Protein AF-A0A934SY26-F1 (afdb_monomer_lite)

Secondary structure (DSSP, 8-state):
----SS-S--HHHHHHHHHHHH-HHHHHHHHT----HHHHHHHHHHHHH-HHHHHHHHHHHTTTT--HHHHHHHHHHHHHHHHHTT-S--TTTBHHHH-B-HHHHHHHHHSTTHHHHHHHHHHHHHH-S-SHHHHHHHHTT---S--------------

Foldseek 3Di:
DPDDLADPDDPVLLVVLLVCLVPLVVLCVVVVHDADPVLCVLLNVCCVPPVSLLRLLLVLLVQCPDDDDRNLVSLLVNCLSCQLVQHLASACSNPSRSNDHPVSNVSSQPPPCNVVSVQSLLVCCVVDPRCSSVVSCVVVVHDSDDPDPPPPDDPPPDD

Sequence (159 aa):
MRRQTYPPLSKAELEKLRADAGDIPGVAKRRNVTLDAWDLRSESAAAKQHFALGCWLYYYSQRIGLTGPQGLRDRIDCARRIFEAGFANPGYAFFTVFHFGEREFDTLFEMGDGAAVVDALRKLARKSQHQHIKEAFAELGWSLAPVVVQNASQIQLAL

Structure (mmCIF, N/CA/C/O backbone):
data_AF-A0A934SY26-F1
#
_entry.id   AF-A0A934SY26-F1
#
loop_
_atom_site.group_PDB
_atom_site.id
_atom_site.type_symbol
_atom_site.label_atom_id
_atom_site.label_alt_id
_atom_site.label_comp_id
_atom_site.label_asym_id
_atom_site.label_entity_id
_atom_site.label_seq_id
_atom_site.pdbx_PDB_ins_code
_atom_site.Cartn_x
_atom_site.Cartn_y
_atom_site.Cartn_z
_atom_site.occupancy
_atom_site.B_iso_or_equiv
_atom_site.auth_seq_id
_atom_site.auth_comp_id
_atom_site.auth_asym_id
_atom_site.auth_atom_id
_atom_site.pdbx_PDB_model_num
ATOM 1 N N . MET A 1 1 ? -17.523 10.728 0.705 1.00 45.88 1 MET A N 1
ATOM 2 C CA . MET A 1 1 ? -16.482 10.973 -0.319 1.00 45.88 1 MET A CA 1
ATOM 3 C C . MET A 1 1 ? -16.785 10.096 -1.520 1.00 45.88 1 MET A C 1
ATOM 5 O O . MET A 1 1 ? -16.987 8.904 -1.326 1.00 45.88 1 MET A O 1
ATOM 9 N N . ARG A 1 2 ? -16.880 10.656 -2.733 1.00 50.78 2 ARG A N 1
ATOM 10 C CA . ARG A 1 2 ? -16.969 9.836 -3.954 1.00 50.78 2 ARG A CA 1
ATOM 11 C C . ARG A 1 2 ? -15.684 9.006 -4.055 1.00 50.78 2 ARG A C 1
ATOM 13 O O . ARG A 1 2 ? -14.603 9.582 -3.973 1.00 50.78 2 ARG A O 1
ATOM 20 N N . ARG A 1 3 ? -15.792 7.679 -4.190 1.00 69.00 3 ARG A N 1
ATOM 21 C CA . ARG A 1 3 ? -14.630 6.811 -4.438 1.00 69.00 3 ARG A CA 1
ATOM 22 C C . ARG A 1 3 ? -14.108 7.122 -5.842 1.00 69.00 3 ARG A C 1
ATOM 24 O O . ARG A 1 3 ? -14.729 6.738 -6.825 1.00 69.00 3 ARG A O 1
ATOM 31 N N . GLN A 1 4 ? -13.007 7.863 -5.927 1.00 85.69 4 GLN A N 1
ATOM 32 C CA . GLN A 1 4 ? -12.266 8.014 -7.176 1.00 85.69 4 GLN A CA 1
ATOM 33 C C . GLN A 1 4 ? -11.487 6.725 -7.447 1.00 85.69 4 GLN A C 1
ATOM 35 O O . GLN A 1 4 ? -10.821 6.201 -6.547 1.00 85.69 4 GLN A O 1
ATOM 40 N N . THR A 1 5 ? -11.580 6.223 -8.679 1.00 90.88 5 THR A N 1
ATOM 41 C CA . THR A 1 5 ? -10.878 5.007 -9.114 1.00 90.88 5 THR A CA 1
ATOM 42 C C . THR A 1 5 ? -9.366 5.182 -9.029 1.00 90.88 5 THR A C 1
ATOM 44 O O . THR A 1 5 ? -8.688 4.319 -8.484 1.00 90.88 5 THR A O 1
ATOM 47 N N . TYR A 1 6 ? -8.849 6.327 -9.479 1.00 95.69 6 TYR A N 1
ATOM 48 C CA . TYR A 1 6 ? -7.421 6.645 -9.485 1.00 95.69 6 TYR A CA 1
ATOM 49 C C . TYR A 1 6 ? -7.096 7.817 -8.547 1.00 95.69 6 TYR A C 1
ATOM 51 O O . TYR A 1 6 ? -7.977 8.651 -8.311 1.00 95.69 6 TYR A O 1
ATOM 59 N N . PRO A 1 7 ? -5.864 7.876 -8.010 1.00 95.88 7 PRO A N 1
ATOM 60 C CA . PRO A 1 7 ? -5.356 9.031 -7.265 1.00 95.88 7 PRO A CA 1
ATOM 61 C C . PRO A 1 7 ? -5.264 10.287 -8.142 1.00 95.88 7 PRO A C 1
ATOM 63 O O . PRO A 1 7 ? -5.330 10.177 -9.370 1.00 95.88 7 PRO A O 1
ATOM 66 N N . PRO A 1 8 ? -5.059 11.475 -7.540 1.00 95.50 8 PRO A N 1
ATOM 67 C CA . PRO A 1 8 ? -4.827 12.723 -8.267 1.00 95.50 8 PRO A CA 1
ATOM 68 C C . PRO A 1 8 ? -3.417 12.766 -8.893 1.00 95.50 8 PRO A C 1
ATOM 70 O O . PRO A 1 8 ? -2.620 13.649 -8.595 1.00 95.50 8 PRO A O 1
ATOM 73 N N . LEU A 1 9 ? -3.112 11.790 -9.749 1.00 95.75 9 LEU A N 1
ATOM 74 C CA . LEU A 1 9 ? -1.923 11.737 -10.596 1.00 95.75 9 LEU A CA 1
ATOM 75 C C . LEU A 1 9 ? -2.243 12.330 -11.971 1.00 95.75 9 LEU A C 1
ATOM 77 O O . LEU A 1 9 ? -3.379 12.260 -12.453 1.00 95.75 9 LEU A O 1
ATOM 81 N N . SER A 1 10 ? -1.235 12.893 -12.627 1.00 97.00 10 SER A N 1
ATOM 82 C CA . SER A 1 10 ? -1.355 13.356 -14.006 1.00 97.00 10 SER A CA 1
ATOM 83 C C . SER A 1 10 ? -1.569 12.190 -14.978 1.00 97.00 10 SER A C 1
ATOM 85 O O . SER A 1 10 ? -1.236 11.033 -14.706 1.00 97.00 10 SER A O 1
ATOM 87 N N . LYS A 1 11 ? -2.092 12.500 -16.171 1.00 96.75 11 LYS A N 1
ATOM 88 C CA . LYS A 1 11 ? -2.255 11.506 -17.242 1.00 96.75 11 LYS A CA 1
ATOM 89 C C . LYS A 1 11 ? -0.918 10.849 -17.613 1.00 96.75 11 LYS A C 1
ATOM 91 O O . LYS A 1 11 ? -0.869 9.634 -17.763 1.00 96.75 11 LYS A O 1
ATOM 96 N N . ALA A 1 12 ? 0.152 11.643 -17.692 1.00 97.75 12 ALA A N 1
ATOM 97 C CA . ALA A 1 12 ? 1.493 11.161 -18.012 1.00 97.75 12 ALA A CA 1
ATOM 98 C C . ALA A 1 12 ? 2.031 10.189 -16.947 1.00 97.75 12 ALA A C 1
ATOM 100 O O . ALA A 1 12 ? 2.624 9.169 -17.288 1.00 97.75 12 ALA A O 1
ATOM 101 N N . GLU A 1 13 ? 1.785 10.457 -15.660 1.00 97.75 13 GLU A N 1
ATOM 102 C CA . GLU A 1 13 ? 2.168 9.538 -14.579 1.00 97.75 13 GLU A CA 1
ATOM 103 C C . GLU A 1 13 ? 1.396 8.220 -14.649 1.00 97.75 13 GLU A C 1
ATOM 105 O O . GLU A 1 13 ? 1.992 7.155 -14.510 1.00 97.75 13 GLU A O 1
ATOM 110 N N . LEU A 1 14 ? 0.087 8.265 -14.913 1.00 97.88 14 LEU A N 1
ATOM 111 C CA . LEU A 1 14 ? -0.724 7.052 -15.056 1.00 97.88 14 LEU A CA 1
ATOM 112 C C . LEU A 1 14 ? -0.303 6.210 -16.268 1.00 97.88 14 LEU A C 1
ATOM 114 O O . LEU A 1 14 ? -0.263 4.982 -16.176 1.00 97.88 14 LEU A O 1
ATOM 118 N N . GLU A 1 15 ? 0.010 6.850 -17.398 1.00 98.00 15 GLU A N 1
ATOM 119 C CA . GLU A 1 15 ? 0.527 6.177 -18.596 1.00 98.00 15 GLU A CA 1
ATOM 120 C C . GLU A 1 15 ? 1.893 5.544 -18.330 1.00 98.00 15 GLU A C 1
ATOM 122 O O . GLU A 1 15 ? 2.103 4.381 -18.679 1.00 98.00 15 GLU A O 1
ATOM 127 N N . LYS A 1 16 ? 2.785 6.259 -17.635 1.00 98.06 16 LYS A N 1
ATOM 128 C CA . LYS A 1 16 ? 4.082 5.725 -17.220 1.00 98.06 16 LYS A CA 1
ATOM 129 C C . LYS A 1 16 ? 3.929 4.510 -16.309 1.00 98.06 16 LYS A C 1
ATOM 131 O O . LYS A 1 16 ? 4.492 3.468 -16.618 1.00 98.06 16 LYS A O 1
ATOM 136 N N . LEU A 1 17 ? 3.128 4.605 -15.245 1.00 98.19 17 LEU A N 1
ATOM 137 C CA . LEU A 1 17 ? 2.885 3.482 -14.331 1.00 98.19 17 LEU A CA 1
ATOM 138 C C . LEU A 1 17 ? 2.291 2.273 -15.059 1.00 98.19 17 LEU A C 1
ATOM 140 O O . LEU A 1 17 ? 2.593 1.136 -14.717 1.00 98.19 17 LEU A O 1
ATOM 144 N N . ARG A 1 18 ? 1.457 2.504 -16.077 1.00 98.38 18 ARG A N 1
ATOM 145 C CA . ARG A 1 18 ? 0.887 1.433 -16.901 1.00 98.38 18 ARG A CA 1
ATOM 146 C C . ARG A 1 18 ? 1.937 0.763 -17.783 1.00 98.38 18 ARG A C 1
ATOM 148 O O . ARG A 1 18 ? 1.913 -0.458 -17.902 1.00 98.38 18 ARG A O 1
ATOM 155 N N . ALA A 1 19 ? 2.833 1.540 -18.386 1.00 98.12 19 ALA A N 1
ATOM 156 C CA . ALA A 1 19 ? 3.951 1.005 -19.155 1.00 98.12 19 ALA A CA 1
ATOM 157 C C . ALA A 1 19 ? 4.923 0.228 -18.250 1.00 98.12 19 ALA A C 1
ATOM 159 O O . ALA A 1 19 ? 5.273 -0.905 -18.566 1.00 98.12 19 ALA A O 1
ATOM 160 N N . ASP A 1 20 ? 5.274 0.793 -17.093 1.00 98.38 20 ASP A N 1
ATOM 161 C CA . ASP A 1 20 ? 6.141 0.172 -16.089 1.00 98.38 20 ASP A CA 1
ATOM 162 C C . ASP A 1 20 ? 5.525 -1.133 -15.537 1.00 98.38 20 ASP A C 1
ATOM 164 O O . ASP A 1 20 ? 6.216 -2.141 -15.421 1.00 98.38 20 ASP A O 1
ATOM 168 N N . ALA A 1 21 ? 4.208 -1.173 -15.300 1.00 97.94 21 ALA A N 1
ATOM 169 C CA . ALA A 1 21 ? 3.475 -2.390 -14.928 1.00 97.94 21 ALA A CA 1
ATOM 170 C C . ALA A 1 21 ? 3.487 -3.481 -16.017 1.00 97.94 21 ALA A C 1
ATOM 172 O O . ALA A 1 21 ? 3.301 -4.656 -15.706 1.00 97.94 21 ALA A O 1
ATOM 173 N N . GLY A 1 22 ? 3.694 -3.105 -17.283 1.00 97.56 22 GLY A N 1
ATOM 174 C CA . GLY A 1 22 ? 3.871 -4.037 -18.397 1.00 97.56 22 GLY A CA 1
ATOM 175 C C . GLY A 1 22 ? 5.295 -4.590 -18.533 1.00 97.56 22 GLY A C 1
ATOM 176 O O . GLY A 1 22 ? 5.483 -5.574 -19.242 1.00 97.56 22 GLY A O 1
ATOM 177 N N . ASP A 1 23 ? 6.279 -3.986 -17.858 1.00 97.81 23 ASP A N 1
ATOM 178 C CA . ASP A 1 23 ? 7.707 -4.329 -17.926 1.00 97.81 23 ASP A CA 1
ATOM 179 C C . ASP A 1 23 ? 8.366 -4.258 -16.533 1.00 97.81 23 ASP A C 1
ATOM 181 O O . ASP A 1 23 ? 9.329 -3.523 -16.293 1.00 97.81 23 ASP A O 1
ATOM 185 N N . ILE A 1 24 ? 7.839 -5.037 -15.583 1.00 98.06 24 ILE A N 1
ATOM 186 C CA . ILE A 1 24 ? 8.363 -5.093 -14.207 1.00 98.06 24 ILE A CA 1
ATOM 187 C C . ILE A 1 24 ? 9.864 -5.457 -14.173 1.00 98.06 24 ILE A C 1
ATOM 189 O O . ILE A 1 24 ? 10.610 -4.770 -13.471 1.00 98.06 24 ILE A O 1
ATOM 193 N N . PRO A 1 25 ? 10.374 -6.443 -14.947 1.00 97.81 25 PRO A N 1
ATOM 194 C CA . PRO A 1 25 ? 11.810 -6.735 -14.978 1.00 97.81 25 PRO A CA 1
ATOM 195 C C . PRO A 1 25 ? 12.661 -5.554 -15.460 1.00 97.81 25 PRO A C 1
ATOM 197 O O . PRO A 1 25 ? 13.733 -5.287 -14.908 1.00 97.81 25 PRO A O 1
ATOM 200 N N . GLY A 1 26 ? 12.199 -4.811 -16.471 1.00 97.69 26 GLY A N 1
ATOM 201 C CA . GLY A 1 26 ? 12.897 -3.619 -16.935 1.00 97.69 26 GLY A CA 1
ATOM 202 C C . GLY A 1 26 ? 12.898 -2.503 -15.893 1.00 97.69 26 GLY A C 1
ATOM 203 O O . GLY A 1 26 ? 13.921 -1.833 -15.728 1.00 97.69 26 GLY A O 1
ATOM 204 N N . VAL A 1 27 ? 11.805 -2.326 -15.143 1.00 97.94 27 VAL A N 1
ATOM 205 C CA . VAL A 1 27 ? 11.758 -1.399 -13.999 1.00 97.94 27 VAL A CA 1
ATOM 206 C C . VAL A 1 27 ? 12.737 -1.832 -12.912 1.00 97.94 27 VAL A C 1
ATOM 208 O O . VAL A 1 27 ? 13.512 -0.997 -12.443 1.00 97.94 27 VAL A O 1
ATOM 211 N N . ALA A 1 28 ? 12.768 -3.121 -12.563 1.00 97.31 28 ALA A N 1
ATOM 212 C CA . ALA A 1 28 ? 13.685 -3.660 -11.563 1.00 97.31 28 ALA A CA 1
ATOM 213 C C . ALA A 1 28 ? 15.147 -3.349 -11.916 1.00 97.31 28 ALA A C 1
ATOM 215 O O . ALA A 1 28 ? 15.893 -2.807 -11.098 1.00 97.31 28 ALA A O 1
ATOM 216 N N . LYS A 1 29 ? 15.522 -3.567 -13.186 1.00 97.44 29 LYS A N 1
ATOM 217 C CA . LYS A 1 29 ? 16.844 -3.211 -13.718 1.00 97.44 29 LYS A CA 1
ATOM 218 C C . LYS A 1 29 ? 17.125 -1.707 -13.635 1.00 97.44 29 LYS A C 1
ATOM 220 O O . LYS A 1 29 ? 18.211 -1.323 -13.214 1.00 97.44 29 LYS A O 1
ATOM 225 N N . ARG A 1 30 ? 16.167 -0.847 -14.012 1.00 96.75 30 ARG A N 1
ATOM 226 C CA . ARG A 1 30 ? 16.312 0.624 -13.924 1.00 96.75 30 ARG A CA 1
ATOM 227 C C . ARG A 1 30 ? 16.463 1.112 -12.481 1.00 96.75 30 ARG A C 1
ATOM 229 O O . ARG A 1 30 ? 17.151 2.101 -12.250 1.00 96.75 30 ARG A O 1
ATOM 236 N N . ARG A 1 31 ? 15.816 0.437 -11.528 1.00 94.62 31 ARG A N 1
ATOM 237 C CA . ARG A 1 31 ? 15.822 0.781 -10.098 1.00 94.62 31 ARG A CA 1
ATOM 238 C C . ARG A 1 31 ? 16.926 0.089 -9.296 1.00 94.62 31 ARG A C 1
ATOM 240 O O . ARG A 1 31 ? 17.065 0.389 -8.116 1.00 94.62 31 ARG A O 1
ATOM 247 N N . ASN A 1 32 ? 17.700 -0.801 -9.919 1.00 94.94 32 ASN A N 1
ATOM 248 C CA . ASN A 1 32 ? 18.705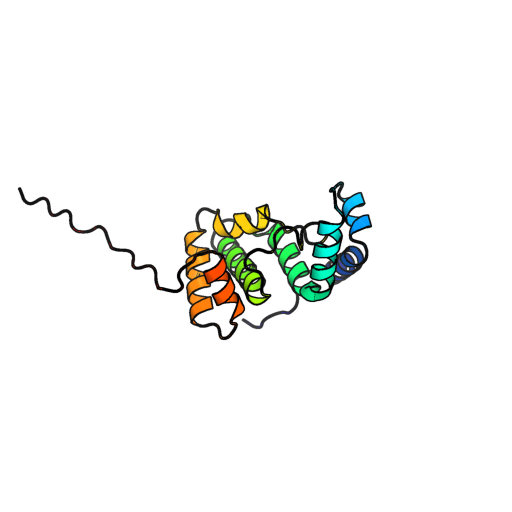 -1.629 -9.256 1.00 94.94 32 ASN A CA 1
ATOM 249 C C . ASN A 1 32 ? 18.137 -2.415 -8.056 1.00 94.94 32 ASN A C 1
ATOM 251 O O . ASN A 1 32 ? 18.748 -2.469 -6.990 1.00 94.94 32 ASN A O 1
ATOM 255 N N . VAL A 1 33 ? 16.946 -2.997 -8.228 1.00 93.50 33 VAL A N 1
ATOM 256 C CA . VAL A 1 33 ? 16.323 -3.882 -7.233 1.00 93.50 33 VAL A CA 1
ATOM 257 C C . VAL A 1 33 ? 16.403 -5.329 -7.705 1.00 93.50 33 VAL A C 1
ATOM 259 O O . VAL A 1 33 ? 16.296 -5.613 -8.900 1.00 93.50 33 VAL A O 1
ATOM 262 N N . THR A 1 34 ? 16.620 -6.244 -6.762 1.00 91.50 34 THR A N 1
ATOM 263 C CA . THR A 1 34 ? 16.578 -7.681 -7.051 1.00 91.50 34 THR A CA 1
ATOM 264 C C . THR A 1 34 ? 15.122 -8.110 -7.095 1.00 91.50 34 THR A C 1
ATOM 266 O O . THR A 1 34 ? 14.361 -7.765 -6.199 1.00 91.50 34 THR A O 1
ATOM 269 N N . LEU A 1 35 ? 14.755 -8.837 -8.144 1.00 92.44 35 LEU A N 1
ATOM 270 C CA . LEU A 1 35 ? 13.420 -9.381 -8.325 1.00 92.44 35 LEU A CA 1
ATOM 271 C C . LEU A 1 35 ? 13.567 -10.868 -8.611 1.00 92.44 35 LEU A C 1
ATOM 273 O O . LEU A 1 35 ? 14.086 -11.242 -9.669 1.00 92.44 35 LEU A O 1
ATOM 277 N N . ASP A 1 36 ? 13.162 -11.706 -7.663 1.00 94.25 36 ASP A N 1
ATOM 278 C CA . ASP A 1 36 ? 13.183 -13.143 -7.885 1.00 94.25 36 ASP A CA 1
ATOM 279 C C . ASP A 1 36 ? 11.948 -13.608 -8.685 1.00 94.25 36 ASP A C 1
ATOM 281 O O . ASP A 1 36 ? 11.063 -12.834 -9.068 1.00 94.25 36 ASP A O 1
ATOM 285 N N . ALA A 1 37 ? 11.899 -14.901 -9.009 1.00 95.12 37 ALA A N 1
ATOM 286 C CA . ALA A 1 37 ? 10.806 -15.448 -9.805 1.00 95.12 37 ALA A CA 1
ATOM 287 C C . ALA A 1 37 ? 9.456 -15.445 -9.063 1.00 95.12 37 ALA A C 1
ATOM 289 O O . ALA A 1 37 ? 8.410 -15.428 -9.716 1.00 95.12 37 ALA A O 1
ATOM 290 N N . TRP A 1 38 ? 9.456 -15.538 -7.733 1.00 95.00 38 TRP A N 1
ATOM 291 C CA . TRP A 1 38 ? 8.247 -15.470 -6.920 1.00 95.00 38 TRP A CA 1
ATOM 292 C C . TRP A 1 38 ? 7.737 -14.031 -6.834 1.00 95.00 38 TRP A C 1
ATOM 294 O O . TRP A 1 38 ? 6.560 -13.811 -7.130 1.00 95.00 38 TRP A O 1
ATOM 304 N N . ASP A 1 39 ? 8.625 -13.071 -6.574 1.00 94.56 39 ASP A N 1
ATOM 305 C CA . ASP A 1 39 ? 8.310 -11.643 -6.554 1.00 94.56 39 ASP A CA 1
ATOM 306 C C . ASP A 1 39 ? 7.728 -11.204 -7.895 1.00 94.56 39 ASP A C 1
ATOM 308 O O . ASP A 1 39 ? 6.640 -10.636 -7.947 1.00 94.56 39 ASP A O 1
ATOM 312 N N . LEU A 1 40 ? 8.376 -11.562 -9.010 1.00 96.75 40 LEU A N 1
ATOM 313 C CA . LEU A 1 40 ? 7.886 -11.214 -10.342 1.00 96.75 40 LEU A CA 1
ATOM 314 C C . LEU A 1 40 ? 6.472 -11.752 -10.599 1.00 96.75 40 LEU A C 1
ATOM 316 O O . LEU A 1 40 ? 5.637 -11.043 -11.167 1.00 96.75 40 LEU A O 1
ATOM 320 N N . ARG A 1 41 ? 6.181 -13.001 -10.207 1.00 97.00 41 ARG A N 1
ATOM 321 C CA . ARG A 1 41 ? 4.833 -13.577 -10.359 1.00 97.00 41 ARG A CA 1
ATOM 322 C C . ARG A 1 41 ? 3.814 -12.852 -9.485 1.00 97.00 41 ARG A C 1
ATOM 324 O O . ARG A 1 41 ? 2.721 -12.558 -9.972 1.00 97.00 41 ARG A O 1
ATOM 331 N N . SER A 1 42 ? 4.171 -12.577 -8.233 1.00 96.56 42 SER A N 1
ATOM 332 C CA . SER A 1 42 ? 3.320 -11.878 -7.270 1.00 96.56 42 SER A CA 1
ATOM 333 C C . SER A 1 42 ? 3.001 -10.459 -7.752 1.00 96.56 42 SER A C 1
ATOM 335 O O . SER A 1 42 ? 1.833 -10.114 -7.948 1.00 96.56 42 SER A O 1
ATOM 337 N N . GLU A 1 43 ? 4.031 -9.677 -8.085 1.00 98.19 43 GLU A N 1
ATOM 338 C CA . GLU A 1 43 ? 3.888 -8.302 -8.564 1.00 98.19 43 GLU A CA 1
ATOM 339 C C . GLU A 1 43 ? 3.157 -8.227 -9.910 1.00 98.19 43 GLU A C 1
ATOM 341 O O . GLU A 1 43 ? 2.305 -7.360 -10.101 1.00 98.19 43 GLU A O 1
ATOM 346 N N . SER A 1 44 ? 3.401 -9.162 -10.836 1.00 97.94 44 SER A N 1
ATOM 347 C CA . SER A 1 44 ? 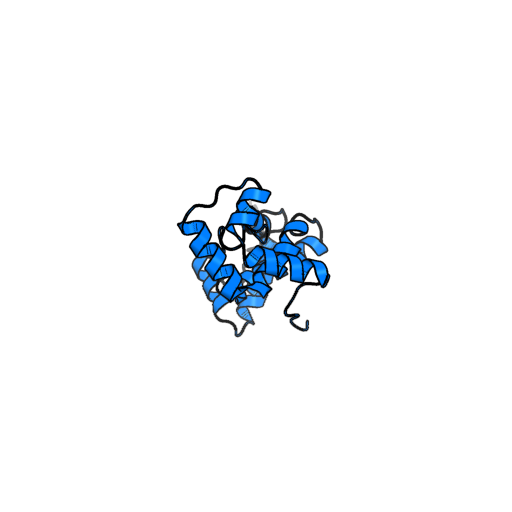2.675 -9.195 -12.118 1.00 97.94 44 SER A CA 1
ATOM 348 C C . SER A 1 44 ? 1.182 -9.464 -11.921 1.00 97.94 44 SER A C 1
ATOM 350 O O . SER A 1 44 ? 0.337 -8.850 -12.583 1.00 97.94 44 SER A O 1
ATOM 352 N N . ALA A 1 45 ? 0.831 -10.380 -11.012 1.00 97.75 45 ALA A N 1
ATOM 353 C CA . ALA A 1 45 ? -0.559 -10.675 -10.688 1.00 97.75 45 ALA A CA 1
ATOM 354 C C . ALA A 1 45 ? -1.246 -9.459 -10.049 1.00 97.75 45 ALA A C 1
ATOM 356 O O . ALA A 1 45 ? -2.336 -9.077 -10.487 1.00 97.75 45 ALA A O 1
ATOM 357 N N . ALA A 1 46 ? -0.586 -8.810 -9.088 1.00 97.50 46 ALA A N 1
ATOM 358 C CA . ALA A 1 46 ? -1.086 -7.613 -8.424 1.00 97.50 46 ALA A CA 1
ATOM 359 C C . ALA A 1 46 ? -1.233 -6.427 -9.391 1.00 97.50 46 ALA A C 1
ATOM 361 O O . ALA A 1 46 ? -2.286 -5.791 -9.428 1.00 97.50 46 ALA A O 1
ATOM 362 N N . ALA A 1 47 ? -0.242 -6.171 -10.247 1.00 97.31 47 ALA A N 1
ATOM 363 C CA . ALA A 1 47 ? -0.301 -5.110 -11.248 1.00 97.31 47 ALA A CA 1
ATOM 364 C C . ALA A 1 47 ? -1.448 -5.320 -12.250 1.00 97.31 47 ALA A C 1
ATOM 366 O O . ALA A 1 47 ? -2.119 -4.361 -12.631 1.00 97.31 47 ALA A O 1
ATOM 367 N N . LYS A 1 48 ? -1.728 -6.572 -12.638 1.00 97.38 48 LYS A N 1
ATOM 368 C CA . LYS A 1 48 ? -2.829 -6.913 -13.550 1.00 97.38 48 LYS A CA 1
ATOM 369 C C . LYS A 1 48 ? -4.205 -6.799 -12.892 1.00 97.38 48 LYS A C 1
ATOM 371 O O . LYS A 1 48 ? -5.130 -6.271 -13.506 1.00 97.38 48 LYS A O 1
ATOM 376 N N . GLN A 1 49 ? -4.359 -7.323 -11.677 1.00 97.56 49 GLN A N 1
ATOM 377 C CA . GLN A 1 49 ? -5.659 -7.425 -11.001 1.00 97.56 49 GLN A CA 1
ATOM 378 C C . GLN A 1 49 ? -6.026 -6.149 -10.233 1.00 97.56 49 GLN A C 1
ATOM 380 O O . GLN A 1 49 ? -7.198 -5.790 -10.136 1.00 97.56 49 GLN A O 1
ATOM 385 N N . HIS A 1 50 ? -5.022 -5.431 -9.732 1.00 97.75 50 HIS A N 1
ATOM 386 C CA . HIS A 1 50 ? -5.173 -4.319 -8.798 1.00 97.75 50 HIS A CA 1
ATOM 387 C C . HIS A 1 50 ? -4.417 -3.061 -9.248 1.00 97.75 50 HIS A C 1
ATOM 389 O O . HIS A 1 50 ? -3.983 -2.271 -8.413 1.00 97.75 50 HIS A O 1
ATOM 395 N N . PHE A 1 51 ? -4.305 -2.811 -10.559 1.00 98.19 51 PHE A N 1
ATOM 396 C CA . PHE A 1 51 ? -3.596 -1.640 -11.099 1.00 98.19 51 PHE A CA 1
ATOM 397 C C . PHE A 1 51 ? -4.013 -0.313 -10.439 1.00 98.19 51 PHE A C 1
ATOM 399 O O . PHE A 1 51 ? -3.173 0.493 -10.050 1.00 98.19 51 PHE A O 1
ATOM 406 N N . ALA A 1 52 ? -5.322 -0.095 -10.269 1.00 97.94 52 ALA A N 1
ATOM 407 C CA . ALA A 1 52 ? -5.840 1.122 -9.648 1.00 97.94 52 ALA A CA 1
ATOM 408 C C . ALA A 1 52 ? -5.395 1.272 -8.184 1.00 97.94 52 ALA A C 1
ATOM 410 O O . ALA A 1 52 ? -5.049 2.378 -7.768 1.00 97.94 52 ALA A O 1
ATOM 411 N N . LEU A 1 53 ? -5.364 0.173 -7.418 1.00 98.38 53 LEU A N 1
ATOM 412 C CA . LEU A 1 53 ? -4.796 0.173 -6.069 1.00 98.38 53 LEU A CA 1
ATOM 413 C C . LEU A 1 53 ? -3.301 0.490 -6.129 1.00 98.38 53 LEU A C 1
ATOM 415 O O . LEU A 1 53 ? -2.871 1.380 -5.408 1.00 98.38 53 LEU A O 1
ATOM 419 N N . GLY A 1 54 ? -2.548 -0.149 -7.028 1.00 98.56 54 GLY A N 1
ATOM 420 C CA . GLY A 1 54 ? -1.131 0.145 -7.246 1.00 98.56 54 GLY A CA 1
ATOM 421 C C . GLY A 1 54 ? -0.870 1.639 -7.464 1.00 98.56 54 GLY A C 1
ATOM 422 O O . GLY A 1 54 ? -0.026 2.221 -6.790 1.00 98.56 54 GLY A O 1
ATOM 423 N N . CYS A 1 55 ? -1.660 2.316 -8.305 1.00 98.69 55 CYS A N 1
ATOM 424 C CA . CYS A 1 55 ? -1.546 3.768 -8.472 1.00 98.69 55 CYS A CA 1
ATOM 425 C C . CYS A 1 55 ? -1.767 4.535 -7.157 1.00 98.69 55 CYS A C 1
ATOM 427 O O . CYS A 1 55 ? -1.018 5.465 -6.861 1.00 98.69 55 CYS A O 1
ATOM 429 N N . TRP A 1 56 ? -2.782 4.168 -6.366 1.00 98.50 56 TRP A N 1
ATOM 430 C CA . TRP A 1 56 ? -3.000 4.777 -5.048 1.00 98.50 56 TRP A CA 1
ATOM 431 C C . TRP A 1 56 ? -1.823 4.534 -4.102 1.00 98.50 56 TRP A C 1
ATOM 433 O O . TRP A 1 56 ? -1.426 5.461 -3.404 1.00 98.50 56 TRP A O 1
ATOM 443 N N . LEU A 1 57 ? -1.243 3.334 -4.099 1.00 98.56 57 LEU A N 1
ATOM 444 C CA . LEU A 1 57 ? -0.084 3.006 -3.270 1.00 98.56 57 LEU A CA 1
ATOM 445 C C . LEU A 1 57 ? 1.157 3.805 -3.678 1.00 98.56 57 LEU A C 1
ATOM 447 O O . LEU A 1 57 ? 1.829 4.350 -2.808 1.00 98.56 57 LEU A O 1
ATOM 451 N N . TYR A 1 58 ? 1.386 3.994 -4.980 1.00 98.50 58 TYR A N 1
ATOM 452 C CA . TYR A 1 58 ? 2.423 4.899 -5.485 1.00 98.50 58 TYR A CA 1
ATOM 453 C C . TYR A 1 58 ? 2.212 6.346 -5.034 1.00 98.50 58 TYR A C 1
ATOM 455 O O . TYR A 1 58 ? 3.149 7.023 -4.622 1.00 98.50 58 TYR A O 1
ATOM 463 N N . TYR A 1 59 ? 0.969 6.827 -5.071 1.00 98.25 59 TYR A N 1
ATOM 464 C CA . TYR A 1 59 ? 0.646 8.157 -4.560 1.00 98.25 59 TYR A CA 1
ATOM 465 C C . TYR A 1 59 ? 0.903 8.266 -3.047 1.00 98.25 59 TYR A C 1
ATOM 467 O O . TYR A 1 59 ? 1.392 9.291 -2.572 1.00 98.25 59 TYR A O 1
ATOM 475 N N . TYR A 1 60 ? 0.589 7.220 -2.279 1.00 98.12 60 TYR A N 1
ATOM 476 C CA . TYR A 1 60 ? 0.755 7.225 -0.828 1.00 98.12 60 TYR A CA 1
ATOM 477 C C . TYR A 1 60 ? 2.185 6.995 -0.358 1.00 98.12 60 TYR A C 1
ATOM 479 O O . TYR A 1 60 ? 2.546 7.577 0.662 1.00 98.12 60 TYR A O 1
ATOM 487 N N . SER A 1 61 ? 3.020 6.242 -1.074 1.00 97.31 61 SER A N 1
ATOM 488 C CA . SER A 1 61 ? 4.419 6.010 -0.677 1.00 97.31 61 SER A CA 1
ATOM 489 C C . SER A 1 61 ? 5.203 7.318 -0.501 1.00 97.31 61 SER A C 1
ATOM 491 O O . SER A 1 61 ? 6.073 7.423 0.355 1.00 97.31 61 SER A O 1
ATOM 493 N N . GLN A 1 62 ? 4.811 8.373 -1.217 1.00 95.50 62 GLN A N 1
ATOM 494 C CA . GLN A 1 62 ? 5.390 9.717 -1.113 1.00 95.50 62 GLN A CA 1
ATOM 495 C C . GLN A 1 62 ? 4.812 10.570 0.034 1.00 95.50 62 GLN A C 1
ATOM 497 O O . GLN A 1 62 ? 5.244 11.701 0.251 1.00 95.50 62 GLN A O 1
ATOM 502 N N . ARG A 1 63 ? 3.785 10.079 0.738 1.00 96.44 63 ARG A N 1
ATOM 503 C CA . ARG A 1 63 ? 2.923 10.882 1.627 1.00 96.44 63 ARG A CA 1
ATOM 504 C C . ARG A 1 63 ? 2.714 10.288 3.011 1.00 96.44 63 ARG A C 1
ATOM 506 O O . ARG A 1 63 ? 2.430 11.027 3.947 1.00 96.44 63 ARG A O 1
ATOM 513 N N . ILE A 1 64 ? 2.847 8.976 3.166 1.00 94.00 64 ILE A N 1
ATOM 514 C CA . ILE A 1 64 ? 2.595 8.279 4.437 1.00 94.00 64 ILE A CA 1
ATOM 515 C C . ILE A 1 64 ? 3.520 8.731 5.576 1.00 94.00 64 ILE A C 1
ATOM 517 O O . ILE A 1 64 ? 3.125 8.639 6.736 1.00 94.00 64 ILE A O 1
ATOM 521 N N . GLY A 1 65 ? 4.691 9.293 5.257 1.00 94.19 65 GLY A N 1
ATOM 522 C CA . GLY A 1 65 ? 5.608 9.899 6.228 1.00 94.19 65 GLY A CA 1
ATOM 523 C C . GLY A 1 65 ? 5.232 11.319 6.675 1.00 94.19 65 GLY A C 1
ATOM 524 O O . GLY A 1 65 ? 5.878 11.864 7.567 1.00 94.19 65 GLY A O 1
ATOM 525 N N . LEU A 1 66 ? 4.203 11.945 6.088 1.00 95.56 66 LEU A N 1
ATOM 526 C CA . LEU A 1 66 ? 3.757 13.273 6.511 1.00 95.56 66 LEU A CA 1
ATOM 527 C C . LEU A 1 66 ? 3.252 13.233 7.961 1.00 95.56 66 LEU A C 1
ATOM 529 O O . LEU A 1 66 ? 2.563 12.301 8.386 1.00 95.56 66 LEU A O 1
ATOM 533 N N . THR A 1 67 ? 3.567 14.272 8.728 1.00 93.75 67 THR A N 1
ATOM 534 C CA . THR A 1 67 ? 3.083 14.435 10.102 1.00 93.75 67 THR A CA 1
ATOM 535 C C . THR A 1 67 ? 1.791 15.255 10.140 1.00 93.75 67 THR A C 1
ATOM 537 O O . THR A 1 67 ? 1.377 15.881 9.159 1.00 93.75 67 THR A O 1
ATOM 540 N N . GLY A 1 68 ? 1.113 15.233 11.288 1.00 94.56 68 GLY A N 1
ATOM 541 C CA . GLY A 1 68 ? -0.098 16.016 11.512 1.00 94.56 68 GLY A CA 1
ATOM 542 C C . GLY A 1 68 ? -1.351 15.476 10.804 1.00 94.56 68 GLY A C 1
ATOM 543 O O . GLY A 1 68 ? -1.367 14.350 10.297 1.00 94.56 68 GLY A O 1
ATOM 544 N N . PRO A 1 69 ? -2.436 16.275 10.762 1.00 95.94 69 PRO A N 1
ATOM 545 C CA . PRO A 1 69 ? -3.759 15.792 10.361 1.00 95.94 69 PRO A CA 1
ATOM 546 C C . PRO A 1 69 ? -3.841 15.251 8.933 1.00 95.94 69 PRO A C 1
ATOM 548 O O . PRO A 1 69 ? -4.641 14.355 8.668 1.00 95.94 69 PRO A O 1
ATOM 551 N N . GLN A 1 70 ? -3.045 15.790 8.005 1.00 95.69 70 GLN A N 1
ATOM 552 C CA . GLN A 1 70 ? -3.035 15.313 6.623 1.00 95.69 70 GLN A CA 1
ATOM 553 C C . GLN A 1 70 ? -2.376 13.936 6.515 1.00 95.69 70 GLN A C 1
ATOM 555 O O . GLN A 1 70 ? -2.946 13.050 5.888 1.00 95.69 70 GLN A O 1
ATOM 560 N N . GLY A 1 71 ? -1.226 13.742 7.166 1.00 95.94 71 GLY A N 1
ATOM 561 C CA . GLY A 1 71 ? -0.539 12.453 7.182 1.00 95.94 71 GLY A CA 1
ATOM 562 C C . GLY A 1 71 ? -1.383 11.351 7.813 1.00 95.94 71 GLY A C 1
ATOM 563 O O . GLY A 1 71 ? -1.518 10.275 7.236 1.00 95.94 71 GLY A O 1
ATOM 564 N N . LEU A 1 72 ? -2.051 11.653 8.932 1.00 97.38 72 LEU A N 1
ATOM 565 C CA . LEU A 1 72 ? -2.992 10.728 9.567 1.00 97.38 72 LEU A CA 1
ATOM 566 C C . LEU A 1 72 ? -4.110 10.302 8.601 1.00 97.38 72 LEU A C 1
ATOM 568 O O . LEU A 1 72 ? -4.415 9.117 8.477 1.00 97.38 72 LEU A O 1
ATOM 572 N N . ARG A 1 73 ? -4.715 11.258 7.884 1.00 96.75 73 ARG A N 1
ATOM 573 C CA . ARG A 1 73 ? -5.763 10.967 6.889 1.00 96.75 73 ARG A CA 1
ATOM 574 C C . ARG A 1 73 ? -5.242 10.122 5.732 1.00 96.75 73 ARG A C 1
ATOM 576 O O . ARG A 1 73 ? -5.944 9.206 5.310 1.00 96.75 73 ARG A O 1
ATOM 583 N N . ASP A 1 74 ? -4.043 10.421 5.241 1.00 97.25 74 ASP A N 1
ATOM 584 C CA . ASP A 1 74 ? -3.423 9.685 4.139 1.00 97.25 74 ASP A CA 1
ATOM 585 C C . ASP A 1 74 ? -3.126 8.235 4.553 1.00 97.25 74 ASP A C 1
ATOM 587 O O . ASP A 1 74 ? -3.484 7.316 3.818 1.00 97.25 74 ASP A O 1
ATOM 591 N N . ARG A 1 75 ? -2.597 8.005 5.765 1.00 98.25 75 ARG A N 1
ATOM 592 C CA . ARG A 1 75 ? -2.388 6.652 6.312 1.00 98.25 75 ARG A CA 1
ATOM 593 C C . ARG A 1 75 ? -3.699 5.876 6.471 1.00 98.25 75 ARG A C 1
ATOM 595 O O . ARG A 1 75 ? -3.781 4.724 6.047 1.00 98.25 75 ARG A O 1
ATOM 602 N N . ILE A 1 76 ? -4.747 6.514 7.008 1.00 97.81 76 ILE A N 1
ATOM 603 C CA . ILE A 1 76 ? -6.079 5.896 7.146 1.00 97.81 76 ILE A CA 1
ATOM 604 C C . ILE A 1 76 ? -6.654 5.509 5.779 1.00 97.81 76 ILE A C 1
ATOM 606 O O . ILE A 1 76 ? -7.158 4.395 5.629 1.00 97.81 76 ILE A O 1
ATOM 610 N N . ASP A 1 77 ? -6.612 6.402 4.782 1.00 97.38 77 ASP A N 1
ATOM 611 C CA . ASP A 1 77 ? -7.175 6.093 3.462 1.00 97.38 77 ASP A CA 1
ATOM 612 C C . ASP A 1 77 ? -6.356 5.028 2.724 1.00 97.38 77 ASP A C 1
ATOM 614 O O . ASP A 1 77 ? -6.942 4.160 2.074 1.00 97.38 77 ASP A O 1
ATOM 618 N N . CYS A 1 78 ? -5.028 5.045 2.873 1.00 98.19 78 CYS A N 1
ATOM 619 C CA . CYS A 1 78 ? -4.140 4.026 2.323 1.00 98.19 78 CYS A CA 1
ATOM 620 C C . CYS A 1 78 ? -4.478 2.636 2.883 1.00 98.19 78 CYS A C 1
ATOM 622 O O . CYS A 1 78 ? -4.838 1.740 2.117 1.00 98.19 78 CYS A O 1
ATOM 624 N N . ALA A 1 79 ? -4.474 2.475 4.212 1.00 98.06 79 ALA A N 1
ATOM 625 C CA . ALA A 1 79 ? -4.812 1.211 4.869 1.00 98.06 79 ALA A CA 1
ATOM 626 C C . ALA A 1 79 ? -6.226 0.729 4.505 1.00 98.06 79 ALA A C 1
ATOM 628 O O . ALA A 1 79 ? -6.426 -0.434 4.158 1.00 98.06 79 ALA A O 1
ATOM 629 N N . ARG A 1 80 ? -7.214 1.636 4.493 1.00 96.81 80 ARG A N 1
ATOM 630 C CA . ARG A 1 80 ? -8.590 1.317 4.084 1.00 96.81 80 ARG A CA 1
ATOM 631 C C . ARG A 1 80 ? -8.635 0.715 2.679 1.00 96.81 80 ARG A C 1
ATOM 633 O O . ARG A 1 80 ? -9.365 -0.248 2.467 1.00 96.81 80 ARG A O 1
ATOM 640 N N . ARG A 1 81 ? -7.903 1.281 1.713 1.00 96.88 81 ARG A N 1
ATOM 641 C CA . ARG A 1 81 ? -7.891 0.796 0.320 1.00 96.88 81 ARG A CA 1
ATOM 642 C C . ARG A 1 81 ? -7.234 -0.569 0.184 1.00 96.88 81 ARG A C 1
ATOM 644 O O . ARG A 1 81 ? -7.757 -1.388 -0.564 1.00 96.88 81 ARG A O 1
ATOM 651 N N . ILE A 1 82 ? -6.139 -0.801 0.905 1.00 97.81 82 ILE A N 1
ATOM 652 C CA . ILE A 1 82 ? -5.462 -2.103 0.965 1.00 97.81 82 ILE A CA 1
ATOM 653 C C . ILE A 1 82 ? -6.448 -3.162 1.476 1.00 97.81 82 ILE A C 1
ATOM 655 O O . ILE A 1 82 ? -6.707 -4.154 0.795 1.00 97.81 82 ILE A O 1
ATOM 659 N N . PHE A 1 83 ? -7.097 -2.884 2.608 1.00 97.25 83 PHE A N 1
ATOM 660 C CA . PHE A 1 83 ? -8.029 -3.814 3.242 1.00 97.25 83 PHE A CA 1
ATOM 661 C C . PHE A 1 83 ? -9.287 -4.048 2.403 1.00 97.25 83 PHE A C 1
ATOM 663 O O . PHE A 1 83 ? -9.751 -5.172 2.269 1.00 97.25 83 PHE A O 1
ATOM 670 N N . GLU A 1 84 ? -9.855 -3.007 1.791 1.00 94.94 84 GLU A N 1
ATOM 671 C CA . GLU A 1 84 ? -11.014 -3.157 0.901 1.00 94.94 84 GLU A CA 1
ATOM 672 C C . GLU A 1 84 ? -10.713 -3.961 -0.367 1.00 94.94 84 GLU A C 1
ATOM 674 O O . GLU A 1 84 ? -11.645 -4.510 -0.956 1.00 94.94 84 GLU A O 1
ATOM 679 N N . ALA A 1 85 ? -9.448 -4.018 -0.785 1.00 94.94 85 ALA A N 1
ATOM 680 C CA . ALA A 1 85 ? -9.001 -4.804 -1.926 1.00 94.94 85 ALA A CA 1
ATOM 681 C C . ALA A 1 85 ? -8.690 -6.270 -1.581 1.00 94.94 85 ALA A C 1
ATOM 683 O O . ALA A 1 85 ? -8.324 -7.014 -2.486 1.00 94.94 85 ALA A O 1
ATOM 684 N N . GLY A 1 86 ? -8.859 -6.683 -0.318 1.00 95.56 86 GLY A N 1
ATOM 685 C CA . GLY A 1 86 ? -8.659 -8.071 0.107 1.00 95.56 86 GLY A CA 1
ATOM 686 C C . GLY A 1 86 ? -7.273 -8.380 0.667 1.00 95.56 86 GLY A C 1
ATOM 687 O O . GLY A 1 86 ? -6.955 -9.548 0.843 1.00 95.56 86 GLY A O 1
ATOM 688 N N . PHE A 1 87 ? -6.447 -7.370 0.949 1.00 97.00 87 PHE A N 1
ATOM 689 C CA . PHE A 1 87 ? -5.122 -7.575 1.535 1.00 97.00 87 PHE A CA 1
ATOM 690 C C . PHE A 1 87 ? -5.140 -7.189 3.010 1.00 97.00 87 PHE A C 1
ATOM 692 O O . PHE A 1 87 ? -5.449 -6.043 3.322 1.00 97.00 87 PHE A O 1
ATOM 699 N N . ALA A 1 88 ? -4.758 -8.089 3.917 1.00 96.75 88 ALA A N 1
ATOM 700 C CA . ALA A 1 88 ? -4.418 -7.696 5.286 1.00 96.75 88 ALA A CA 1
ATOM 701 C C . ALA A 1 88 ? -3.020 -7.065 5.357 1.00 96.75 88 ALA A C 1
ATOM 703 O O . ALA A 1 88 ? -2.818 -6.094 6.078 1.00 96.75 88 ALA A O 1
ATOM 704 N N . ASN A 1 89 ? -2.081 -7.568 4.552 1.00 96.62 89 ASN A N 1
ATOM 705 C CA . ASN A 1 89 ? -0.770 -6.978 4.294 1.00 96.62 89 ASN A CA 1
ATOM 706 C C . ASN A 1 89 ? -0.374 -7.311 2.840 1.00 96.62 89 ASN A C 1
ATOM 708 O O . ASN A 1 89 ? -0.400 -8.486 2.469 1.00 96.62 89 ASN A O 1
ATOM 712 N N . PRO A 1 90 ? -0.051 -6.321 1.987 1.00 96.44 90 PRO A N 1
ATOM 713 C CA . PRO A 1 90 ? 0.324 -6.583 0.601 1.00 96.44 90 PRO A CA 1
ATOM 714 C C . PRO A 1 90 ? 1.759 -7.121 0.437 1.00 96.44 90 PRO A C 1
ATOM 716 O O . PRO A 1 90 ? 2.118 -7.534 -0.667 1.00 96.44 90 PRO A O 1
ATOM 719 N N . GLY A 1 91 ? 2.587 -7.093 1.488 1.00 95.81 91 GLY A N 1
ATOM 720 C CA . GLY A 1 91 ? 4.008 -7.426 1.415 1.00 95.81 91 GLY A CA 1
ATOM 721 C C . GLY A 1 91 ? 4.701 -6.619 0.317 1.00 95.81 91 GLY A C 1
ATOM 722 O O . GLY A 1 91 ? 4.486 -5.414 0.188 1.00 95.81 91 GLY A O 1
ATOM 723 N N . TYR A 1 92 ? 5.470 -7.299 -0.533 1.00 96.56 92 TYR A N 1
ATOM 724 C CA . TYR A 1 92 ? 6.155 -6.693 -1.680 1.00 96.56 92 TYR A CA 1
ATOM 725 C C . TYR A 1 92 ? 5.357 -6.727 -2.995 1.00 96.56 92 TYR A C 1
ATOM 727 O O . TYR A 1 92 ? 5.886 -6.346 -4.035 1.00 96.56 92 TYR A O 1
ATOM 735 N N . ALA A 1 93 ? 4.071 -7.109 -2.985 1.00 97.75 93 ALA A N 1
ATOM 736 C CA . ALA A 1 93 ? 3.273 -7.276 -4.210 1.00 97.75 93 ALA A CA 1
ATOM 737 C C . ALA A 1 93 ? 3.102 -5.990 -5.054 1.00 97.75 93 ALA A C 1
ATOM 739 O O . ALA A 1 93 ? 2.660 -6.058 -6.200 1.00 97.75 93 ALA A O 1
ATOM 740 N N . PHE A 1 94 ? 3.439 -4.816 -4.510 1.00 98.19 94 PHE A N 1
ATOM 741 C CA . PHE A 1 94 ? 3.365 -3.521 -5.196 1.00 98.19 94 PHE A CA 1
ATOM 742 C C . PHE A 1 94 ? 4.701 -2.748 -5.160 1.00 98.19 94 PHE A C 1
ATOM 744 O O . PHE A 1 94 ? 4.731 -1.530 -5.358 1.00 98.19 94 PHE A O 1
ATOM 751 N N . PHE A 1 95 ? 5.824 -3.420 -4.907 1.00 97.88 95 PHE A N 1
ATOM 752 C CA . PHE A 1 95 ? 7.076 -2.743 -4.582 1.00 97.88 95 PHE A CA 1
ATOM 753 C C . PHE A 1 95 ? 7.813 -2.165 -5.800 1.00 97.88 95 PHE A C 1
ATOM 755 O O . PHE A 1 95 ? 8.155 -0.974 -5.819 1.00 97.88 95 PHE A O 1
ATOM 762 N N . THR A 1 96 ? 8.058 -2.968 -6.835 1.00 97.94 96 THR A N 1
ATOM 763 C CA . THR A 1 96 ? 8.950 -2.607 -7.947 1.00 97.94 96 THR A CA 1
ATOM 764 C C . THR A 1 96 ? 8.377 -1.500 -8.824 1.00 97.94 96 THR A C 1
ATOM 766 O O . THR A 1 96 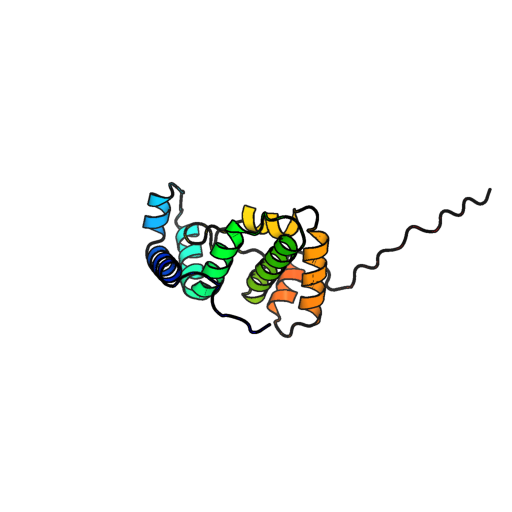? 9.112 -0.603 -9.237 1.00 97.94 96 THR A O 1
ATOM 769 N N . VAL A 1 97 ? 7.072 -1.506 -9.089 1.00 97.94 97 VAL A N 1
ATOM 770 C CA . VAL A 1 97 ? 6.437 -0.462 -9.917 1.00 97.94 97 VAL A CA 1
ATOM 771 C C . VAL A 1 97 ? 5.828 0.646 -9.070 1.00 97.94 97 VAL A C 1
ATOM 773 O O . VAL A 1 97 ? 5.977 1.821 -9.396 1.00 97.94 97 VAL A O 1
ATOM 776 N N . PHE A 1 98 ? 5.159 0.294 -7.973 1.00 98.31 98 PHE A N 1
ATOM 777 C CA . PHE A 1 98 ? 4.367 1.253 -7.202 1.00 98.31 98 PHE A CA 1
ATOM 778 C C . PHE A 1 98 ? 5.049 1.729 -5.919 1.00 98.31 98 PHE A C 1
ATOM 780 O O . PHE A 1 98 ? 4.471 2.531 -5.195 1.00 98.31 98 PHE A O 1
ATOM 787 N N . HIS A 1 99 ? 6.294 1.313 -5.667 1.00 97.19 99 HIS A N 1
ATOM 788 C CA . HIS A 1 99 ? 7.115 1.805 -4.558 1.00 97.19 99 HIS A CA 1
ATOM 789 C C . HIS A 1 99 ? 6.460 1.586 -3.187 1.00 97.19 99 HIS A C 1
ATOM 791 O O . HIS A 1 99 ? 6.598 2.421 -2.299 1.00 97.19 99 HIS A O 1
ATOM 797 N N . PHE A 1 100 ? 5.712 0.494 -3.031 1.00 98.38 100 PHE A N 1
ATOM 798 C CA . PHE A 1 100 ? 5.020 0.189 -1.787 1.00 98.38 100 PHE A CA 1
ATOM 799 C C . PHE A 1 100 ? 5.317 -1.248 -1.365 1.00 98.38 100 PHE A C 1
ATOM 801 O O . PHE A 1 100 ? 4.869 -2.190 -2.022 1.00 98.38 100 PHE A O 1
ATOM 808 N N . GLY A 1 101 ? 6.099 -1.398 -0.297 1.00 96.69 101 GLY A N 1
ATOM 809 C CA . GLY A 1 101 ? 6.443 -2.672 0.326 1.00 96.69 101 GLY A CA 1
ATOM 810 C C . GLY A 1 101 ? 6.095 -2.704 1.814 1.00 96.69 101 GLY A C 1
ATOM 811 O O . GLY A 1 101 ? 5.309 -1.893 2.311 1.00 96.69 101 GLY A O 1
ATOM 812 N N . GLU A 1 102 ? 6.717 -3.634 2.540 1.00 96.38 102 GLU A N 1
ATOM 813 C CA . GLU A 1 102 ? 6.495 -3.813 3.982 1.00 96.38 102 GLU A CA 1
ATOM 814 C C . GLU A 1 102 ? 6.809 -2.548 4.777 1.00 96.38 102 GLU A C 1
ATOM 816 O O . GLU A 1 102 ? 6.017 -2.147 5.621 1.00 96.38 102 GLU A O 1
ATOM 821 N N . ARG A 1 103 ? 7.906 -1.845 4.457 1.00 96.81 103 ARG A N 1
ATOM 822 C CA . ARG A 1 103 ? 8.285 -0.645 5.211 1.00 96.81 103 ARG A CA 1
ATOM 823 C C . ARG A 1 103 ? 7.245 0.467 5.093 1.00 96.81 103 ARG A C 1
ATOM 825 O O . ARG A 1 103 ? 6.953 1.153 6.077 1.00 96.81 103 ARG A O 1
ATOM 832 N N . GLU A 1 104 ? 6.686 0.657 3.900 1.00 98.19 104 GLU A N 1
ATOM 833 C CA . GLU A 1 104 ? 5.598 1.606 3.681 1.00 98.19 104 GLU A CA 1
ATOM 834 C C . GLU A 1 104 ? 4.324 1.169 4.412 1.00 98.19 104 GLU A C 1
ATOM 836 O O . GLU A 1 104 ? 3.642 2.009 5.003 1.00 98.19 104 GLU A O 1
ATOM 841 N N . PHE A 1 105 ? 4.019 -0.131 4.415 1.00 98.25 105 PHE A N 1
ATOM 842 C CA . PHE A 1 105 ? 2.887 -0.678 5.155 1.00 98.25 105 PHE A CA 1
ATOM 843 C C . PHE A 1 105 ? 3.029 -0.475 6.671 1.00 98.25 105 PHE A C 1
ATOM 845 O O . PHE A 1 105 ? 2.113 0.057 7.297 1.00 98.25 105 PHE A O 1
ATOM 852 N N . ASP A 1 106 ? 4.184 -0.796 7.252 1.00 97.50 106 ASP A N 1
ATOM 853 C CA . ASP A 1 106 ? 4.463 -0.616 8.681 1.00 97.50 106 ASP A CA 1
ATOM 854 C C . ASP A 1 106 ? 4.359 0.856 9.086 1.00 97.50 106 ASP A C 1
ATOM 856 O O . ASP A 1 106 ? 3.738 1.204 10.091 1.00 97.50 106 ASP A O 1
ATOM 860 N N . THR A 1 107 ? 4.863 1.760 8.239 1.00 97.62 107 THR A N 1
ATOM 861 C CA . THR A 1 107 ? 4.766 3.214 8.449 1.00 97.62 107 THR A CA 1
ATOM 862 C C . THR A 1 107 ? 3.313 3.690 8.596 1.00 97.62 107 THR A C 1
ATOM 864 O O . THR A 1 107 ? 3.062 4.704 9.250 1.00 97.62 107 THR A O 1
ATOM 867 N N . LEU A 1 108 ? 2.321 2.970 8.056 1.00 97.88 108 LEU A N 1
ATOM 868 C CA . LEU A 1 108 ? 0.910 3.303 8.275 1.00 97.88 108 LEU A CA 1
ATOM 869 C C . LEU A 1 108 ? 0.506 3.236 9.758 1.00 97.88 108 LEU A C 1
ATOM 871 O O . LEU A 1 108 ? -0.408 3.956 10.162 1.00 97.88 108 LEU A O 1
ATOM 875 N N . PHE A 1 109 ? 1.171 2.399 10.556 1.00 97.38 109 PHE A N 1
ATOM 876 C CA . PHE A 1 109 ? 0.788 2.081 11.934 1.00 97.38 109 PHE A CA 1
ATOM 877 C C . PHE A 1 109 ? 1.890 2.355 12.968 1.00 97.38 109 PHE A C 1
ATOM 879 O O . PHE A 1 109 ? 1.582 2.464 14.150 1.00 97.38 109 PHE A O 1
ATOM 886 N N . GLU A 1 110 ? 3.148 2.503 12.551 1.00 95.69 110 GLU A N 1
ATOM 887 C CA . GLU A 1 110 ? 4.292 2.758 13.445 1.00 95.69 110 GLU A CA 1
ATOM 888 C C . GLU A 1 110 ? 4.563 4.246 13.704 1.00 95.69 110 GLU A C 1
ATOM 890 O O . GLU A 1 110 ? 5.378 4.606 14.556 1.00 95.69 110 GLU A O 1
ATOM 895 N N . MET A 1 111 ? 3.877 5.141 12.992 1.00 92.88 111 MET A N 1
ATOM 896 C CA . MET A 1 111 ? 3.923 6.571 13.297 1.00 92.88 111 MET A CA 1
ATOM 897 C C . MET A 1 111 ? 3.331 6.836 14.691 1.00 92.88 111 MET A C 1
ATOM 899 O O . MET A 1 111 ? 2.480 6.089 15.169 1.00 92.88 111 MET A O 1
ATOM 903 N N . GLY A 1 112 ? 3.724 7.939 15.339 1.00 90.62 112 GLY A N 1
ATOM 904 C CA . GLY A 1 112 ? 3.281 8.274 16.707 1.00 90.62 112 GLY A CA 1
ATOM 905 C C . GLY A 1 112 ? 1.759 8.396 16.908 1.00 90.62 112 GLY A C 1
ATOM 906 O O . GLY A 1 112 ? 1.296 8.482 18.040 1.00 90.62 112 GLY A O 1
ATOM 907 N N . ASP A 1 113 ? 0.974 8.388 15.829 1.00 92.69 113 ASP A N 1
ATOM 908 C CA . ASP A 1 113 ? -0.489 8.377 15.819 1.00 92.69 113 ASP A CA 1
ATOM 909 C C . ASP A 1 113 ? -1.105 7.064 15.287 1.00 92.69 113 ASP A C 1
ATOM 911 O O . ASP A 1 113 ? -2.296 7.020 14.973 1.00 92.69 113 ASP A O 1
ATOM 915 N N . GLY A 1 114 ? -0.341 5.972 15.226 1.00 94.75 114 GLY A N 1
ATOM 916 C CA . GLY A 1 114 ? -0.785 4.674 14.708 1.00 94.75 114 GLY A CA 1
ATOM 917 C C . GLY A 1 114 ? -2.043 4.117 15.377 1.00 94.75 114 GLY A C 1
ATOM 918 O O . GLY A 1 114 ? -2.941 3.609 14.704 1.00 94.75 114 GLY A O 1
ATOM 919 N N . ALA A 1 115 ? -2.194 4.309 16.691 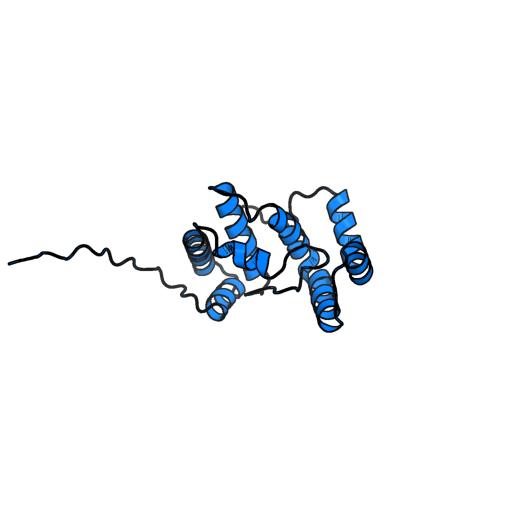1.00 95.44 115 ALA A N 1
ATOM 920 C CA . ALA A 1 115 ? -3.419 3.937 17.404 1.00 95.44 115 ALA A CA 1
ATOM 921 C C . ALA A 1 115 ? -4.663 4.658 16.846 1.00 95.44 115 ALA A C 1
ATOM 923 O O . ALA A 1 115 ? -5.728 4.055 16.711 1.00 95.44 115 ALA A O 1
ATOM 924 N N . ALA A 1 116 ? -4.526 5.929 16.448 1.00 96.44 116 ALA A N 1
ATOM 925 C CA . ALA A 1 116 ? -5.611 6.689 15.834 1.00 96.44 116 ALA A CA 1
ATOM 926 C C . ALA A 1 116 ? -5.962 6.162 14.432 1.00 96.44 116 ALA A C 1
ATOM 928 O O . ALA A 1 116 ? -7.137 6.180 14.051 1.00 96.44 116 ALA A O 1
ATOM 929 N N . VAL A 1 117 ? -4.973 5.651 13.685 1.00 97.38 117 VAL A N 1
ATOM 930 C CA . VAL A 1 117 ? -5.194 4.972 12.399 1.00 97.38 117 VAL A CA 1
ATOM 931 C C . VAL A 1 117 ? -6.047 3.720 12.607 1.00 97.38 117 VAL A C 1
ATOM 933 O O . VAL A 1 117 ? -7.108 3.590 11.989 1.00 97.38 117 VAL A O 1
ATOM 936 N N . VAL A 1 118 ? -5.646 2.837 13.529 1.00 97.00 118 VAL A N 1
ATOM 937 C CA . VAL A 1 118 ? -6.379 1.596 13.836 1.00 97.00 118 VAL A CA 1
ATOM 938 C C . VAL A 1 118 ? -7.793 1.897 14.341 1.00 97.00 118 VAL A C 1
ATOM 940 O O . VAL A 1 118 ? -8.758 1.278 13.891 1.00 97.00 118 VAL A O 1
ATOM 943 N N . ASP A 1 119 ? -7.964 2.891 15.213 1.00 96.31 119 ASP A N 1
ATOM 944 C CA . ASP A 1 119 ? -9.277 3.307 15.716 1.00 96.31 119 ASP A CA 1
ATOM 945 C C . ASP A 1 119 ? -10.206 3.821 14.609 1.00 96.31 119 ASP A C 1
ATOM 947 O O . ASP A 1 119 ? -11.406 3.509 14.596 1.00 96.31 119 ASP A O 1
ATOM 951 N N . ALA A 1 120 ? -9.676 4.610 13.672 1.00 96.00 120 ALA A N 1
ATOM 952 C CA . ALA A 1 120 ? -10.436 5.093 12.527 1.00 96.00 120 ALA A CA 1
ATOM 953 C C . ALA A 1 120 ? -10.849 3.936 11.606 1.00 96.00 120 ALA A C 1
ATOM 955 O O . ALA A 1 120 ? -12.022 3.841 11.226 1.00 96.00 120 ALA A O 1
ATOM 956 N N . LEU A 1 121 ? -9.926 3.017 11.315 1.00 96.62 121 LEU A N 1
ATOM 957 C CA . LEU A 1 121 ? -10.203 1.814 10.530 1.00 96.62 121 LEU A CA 1
ATOM 958 C C . LEU A 1 121 ? -11.226 0.912 11.221 1.00 96.62 121 LEU A C 1
ATOM 960 O O . LEU A 1 121 ? -12.134 0.418 10.561 1.00 96.62 121 LEU A O 1
ATOM 964 N N . ARG A 1 122 ? -11.179 0.779 12.550 1.00 96.31 122 ARG A N 1
ATOM 965 C CA . ARG A 1 122 ? -12.159 -0.005 13.314 1.00 96.31 122 ARG A CA 1
ATOM 966 C C . ARG A 1 122 ? -13.562 0.575 13.173 1.00 96.31 122 ARG A C 1
ATOM 968 O O . ARG A 1 122 ? -14.529 -0.153 12.942 1.00 96.31 122 ARG A O 1
ATOM 975 N N . LYS A 1 123 ? -13.690 1.903 1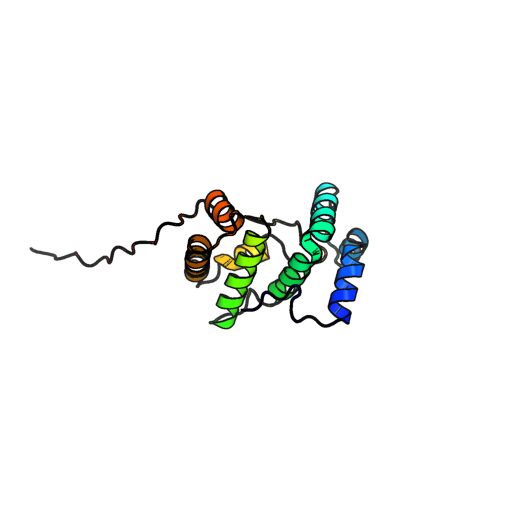3.284 1.00 94.38 123 LYS A N 1
ATOM 976 C CA . LYS A 1 123 ? -14.967 2.611 13.081 1.00 94.38 123 LYS A CA 1
ATOM 977 C C . LYS A 1 123 ? -15.499 2.404 11.661 1.00 94.38 123 LYS A C 1
ATOM 979 O O . LYS A 1 123 ? -16.711 2.256 11.499 1.00 94.38 123 LYS A O 1
ATOM 984 N N . LEU A 1 124 ? -14.618 2.380 10.658 1.00 92.81 124 LEU A N 1
ATOM 985 C CA . LEU A 1 124 ? -14.974 2.084 9.269 1.00 92.81 124 LEU A CA 1
ATOM 986 C C . LEU A 1 124 ? -15.410 0.623 9.103 1.00 92.81 124 LEU A C 1
ATOM 988 O O . LEU A 1 124 ? -16.498 0.379 8.591 1.00 92.81 124 LEU A O 1
ATOM 992 N N . ALA A 1 125 ? -14.627 -0.335 9.599 1.00 93.50 125 ALA A N 1
ATOM 993 C CA . ALA A 1 125 ? -14.883 -1.768 9.472 1.00 93.50 125 ALA A CA 1
ATOM 994 C C . ALA A 1 125 ? -16.232 -2.184 10.072 1.00 93.50 125 ALA A C 1
ATOM 996 O O . ALA A 1 125 ? -16.994 -2.919 9.446 1.00 93.50 125 ALA A O 1
ATOM 997 N N . ARG A 1 126 ? -16.587 -1.633 11.240 1.00 92.31 126 ARG A N 1
ATOM 998 C CA . ARG A 1 126 ? -17.889 -1.874 11.889 1.00 92.31 126 ARG A CA 1
ATOM 999 C C . ARG A 1 126 ? -19.085 -1.410 11.059 1.00 92.31 126 ARG A C 1
ATOM 1001 O O . ARG A 1 126 ? -20.158 -1.990 11.170 1.00 92.31 126 ARG A O 1
ATOM 1008 N N . LYS A 1 127 ? -18.917 -0.347 10.271 1.00 90.12 127 LYS A N 1
ATOM 1009 C CA . LYS A 1 127 ? -19.974 0.221 9.418 1.00 90.12 127 LYS A CA 1
ATOM 1010 C C . LYS A 1 127 ? -19.937 -0.331 7.993 1.00 90.12 127 LYS A C 1
ATOM 1012 O O . LYS A 1 127 ? -20.887 -0.138 7.239 1.00 90.12 127 LYS A O 1
ATOM 1017 N N . SER A 1 128 ? -18.833 -0.968 7.612 1.00 86.38 128 SER A N 1
ATOM 1018 C CA . SER A 1 128 ? -18.598 -1.422 6.252 1.00 86.38 128 SER A CA 1
ATOM 1019 C C . SER A 1 128 ? -19.439 -2.650 5.920 1.00 86.38 128 SER A C 1
ATOM 1021 O O . SER A 1 128 ? -19.531 -3.604 6.698 1.00 86.38 128 SER A O 1
ATOM 1023 N N . GLN A 1 129 ? -20.011 -2.631 4.717 1.00 85.44 129 GLN A N 1
ATOM 1024 C CA . GLN A 1 129 ? -20.613 -3.803 4.081 1.00 85.44 129 GLN A CA 1
ATOM 1025 C C . GLN A 1 129 ? -19.561 -4.670 3.369 1.00 85.44 129 GLN A C 1
ATOM 1027 O O . GLN A 1 129 ? -19.855 -5.793 2.980 1.00 85.44 129 GLN A O 1
ATOM 1032 N N . HIS A 1 130 ? -18.329 -4.171 3.200 1.00 83.06 130 HIS A N 1
ATOM 1033 C CA . HIS A 1 130 ? -17.232 -4.943 2.619 1.00 83.06 130 HIS A CA 1
ATOM 1034 C C . HIS A 1 130 ? -16.668 -5.892 3.677 1.00 83.06 130 HIS A C 1
ATOM 1036 O O . HIS A 1 130 ? -16.249 -5.436 4.742 1.00 83.06 130 HIS A O 1
ATOM 1042 N N . GLN A 1 131 ? -16.630 -7.190 3.381 1.00 92.06 131 GLN A N 1
ATOM 1043 C CA . GLN A 1 131 ? -16.146 -8.191 4.330 1.00 92.06 131 GLN A CA 1
ATOM 1044 C C . GLN A 1 131 ? -14.619 -8.151 4.501 1.00 92.06 131 GLN A C 1
ATOM 1046 O O . GLN A 1 131 ? -14.139 -8.298 5.621 1.00 92.06 131 GLN A O 1
ATOM 1051 N N . HIS A 1 132 ? -13.878 -7.808 3.445 1.00 95.38 132 HIS A N 1
ATOM 1052 C CA . HIS A 1 132 ? -12.412 -7.796 3.452 1.00 95.38 132 HIS A CA 1
ATOM 1053 C C . HIS A 1 132 ? -11.776 -6.924 4.535 1.00 95.38 132 HIS A C 1
ATOM 1055 O O . HIS A 1 132 ? -10.775 -7.304 5.127 1.00 95.38 132 HIS A O 1
ATOM 1061 N N . ILE A 1 133 ? -12.383 -5.786 4.889 1.00 93.81 133 ILE A N 1
ATOM 1062 C CA . ILE A 1 133 ? -11.845 -4.965 5.984 1.00 93.81 133 ILE A CA 1
ATOM 1063 C C . ILE A 1 133 ? -12.012 -5.635 7.355 1.00 93.81 133 ILE A C 1
ATOM 1065 O O . ILE A 1 133 ? -11.231 -5.378 8.261 1.00 93.81 133 ILE A O 1
ATOM 1069 N N . LYS A 1 134 ? -13.018 -6.497 7.528 1.00 94.25 134 LYS A N 1
ATOM 1070 C CA . LYS A 1 134 ? -13.204 -7.276 8.761 1.00 94.25 134 LYS A CA 1
ATOM 1071 C C . LYS A 1 134 ? -12.264 -8.481 8.786 1.00 94.25 134 LYS A C 1
ATOM 1073 O O . LYS A 1 134 ? -11.725 -8.784 9.843 1.00 94.25 134 LYS A O 1
ATOM 1078 N N . GLU A 1 135 ? -12.052 -9.117 7.636 1.00 95.62 135 GLU A N 1
ATOM 1079 C CA . GLU A 1 135 ? -11.067 -10.195 7.453 1.00 95.62 135 GLU A CA 1
ATOM 1080 C C . GLU A 1 135 ? -9.654 -9.693 7.760 1.00 95.62 135 GLU A C 1
ATOM 1082 O O . GLU A 1 135 ? -8.978 -10.283 8.595 1.00 95.62 135 GLU A O 1
ATOM 1087 N N . ALA A 1 136 ? -9.273 -8.523 7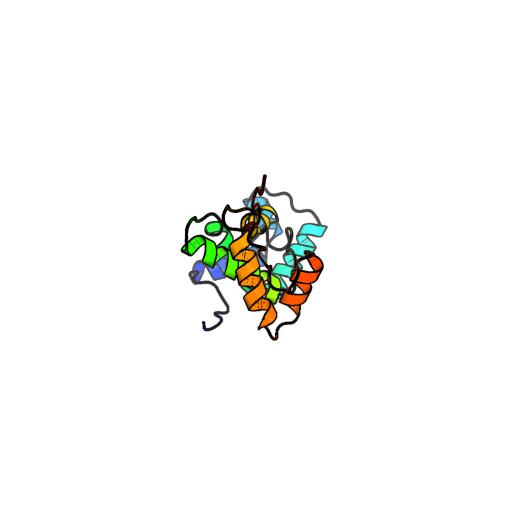.235 1.00 96.44 136 ALA A N 1
ATOM 1088 C CA . ALA A 1 136 ? -7.992 -7.889 7.543 1.00 96.44 136 ALA A CA 1
ATOM 1089 C C . ALA A 1 136 ? -7.800 -7.647 9.051 1.00 96.44 136 ALA A C 1
ATOM 1091 O O . ALA A 1 136 ? -6.724 -7.892 9.585 1.00 96.44 136 ALA A O 1
ATOM 1092 N N . PHE A 1 137 ? -8.847 -7.219 9.768 1.00 95.81 137 PHE A N 1
ATOM 1093 C CA . PHE A 1 137 ? -8.788 -7.099 11.229 1.00 95.81 137 PHE A CA 1
ATOM 1094 C C . PHE A 1 137 ? -8.531 -8.449 11.908 1.00 95.81 137 PHE A C 1
ATOM 1096 O O . PHE A 1 137 ? -7.717 -8.512 12.824 1.00 95.81 137 PHE A O 1
ATOM 1103 N N . ALA A 1 138 ? -9.201 -9.516 11.466 1.00 94.25 138 ALA A N 1
ATOM 1104 C CA . ALA A 1 138 ? -9.009 -10.851 12.023 1.00 94.25 138 ALA A CA 1
ATOM 1105 C C . ALA A 1 138 ? -7.594 -11.392 11.755 1.00 94.25 138 ALA A C 1
ATOM 1107 O O . ALA A 1 138 ? -6.959 -11.892 12.681 1.00 94.25 138 ALA A O 1
ATOM 1108 N N . GLU A 1 139 ? -7.081 -11.240 10.531 1.00 96.00 139 GLU A N 1
ATOM 1109 C CA . GLU A 1 139 ? -5.725 -11.657 10.144 1.00 96.00 139 GLU A CA 1
ATOM 1110 C C . GLU A 1 139 ? -4.636 -10.915 10.929 1.00 96.00 139 GLU A C 1
ATOM 1112 O O . GLU A 1 139 ? -3.644 -11.516 11.331 1.00 96.00 139 GLU A O 1
ATOM 1117 N N . LEU A 1 140 ? -4.848 -9.627 11.214 1.00 94.88 140 LEU A N 1
ATOM 1118 C CA . LEU A 1 140 ? -3.931 -8.808 12.013 1.00 94.88 140 LEU A CA 1
ATOM 1119 C C . LEU A 1 140 ? -4.107 -9.001 13.532 1.00 94.88 140 LEU A C 1
ATOM 1121 O O . LEU A 1 140 ? -3.435 -8.339 14.323 1.00 94.88 140 LEU A O 1
ATOM 1125 N N . GLY A 1 141 ? -5.024 -9.873 13.967 1.00 94.62 141 GLY A N 1
ATOM 1126 C CA . GLY A 1 141 ? -5.321 -10.101 15.385 1.00 94.62 141 GLY A CA 1
ATOM 1127 C C . GLY A 1 141 ? -5.984 -8.906 16.083 1.00 94.62 141 GLY A C 1
ATOM 1128 O O . GLY A 1 141 ? -5.965 -8.802 17.311 1.00 94.62 141 GLY A O 1
ATOM 1129 N N . TRP A 1 142 ? -6.567 -7.976 15.325 1.00 94.44 142 TRP A N 1
ATOM 1130 C CA . TRP A 1 142 ? -7.210 -6.779 15.853 1.00 94.44 142 TRP A CA 1
ATOM 1131 C C . TRP A 1 142 ? -8.681 -7.016 16.175 1.00 94.44 142 TRP A C 1
ATOM 1133 O O . TRP A 1 142 ? -9.467 -7.517 15.372 1.00 94.44 142 TRP A O 1
ATOM 1143 N N . SER A 1 143 ? -9.100 -6.545 17.349 1.00 92.06 143 SER A N 1
ATOM 1144 C CA . SER A 1 143 ? -10.507 -6.591 17.734 1.00 92.06 143 SER A CA 1
ATOM 1145 C C . SER A 1 143 ? -11.326 -5.498 17.044 1.00 92.06 143 SER A C 1
ATOM 1147 O O . SER A 1 143 ? -10.933 -4.326 16.991 1.00 92.06 143 SER A O 1
ATOM 1149 N N . LEU A 1 144 ? -12.522 -5.873 16.581 1.00 92.06 144 LEU A N 1
ATOM 1150 C CA . LEU A 1 144 ? -13.560 -4.933 16.148 1.00 92.06 144 LEU A CA 1
ATOM 1151 C C . LEU A 1 144 ? -14.348 -4.337 17.325 1.00 92.06 144 LEU A C 1
ATOM 1153 O O . LEU A 1 144 ? -15.093 -3.370 17.130 1.00 92.06 144 LEU A O 1
ATOM 1157 N N . ALA A 1 145 ? -14.192 -4.877 18.538 1.00 87.69 145 ALA A N 1
ATOM 1158 C CA . ALA A 1 145 ? -14.803 -4.309 19.730 1.00 87.69 145 ALA A CA 1
ATOM 1159 C C . ALA A 1 145 ? -14.227 -2.908 20.007 1.00 87.69 145 ALA A C 1
ATOM 1161 O O . ALA A 1 145 ? -13.046 -2.657 19.752 1.00 87.69 145 ALA A O 1
ATOM 1162 N N . PRO A 1 146 ? -15.041 -1.960 20.501 1.00 75.69 146 PRO A N 1
ATOM 1163 C CA . PRO A 1 146 ? -14.512 -0.680 20.947 1.00 75.69 146 PRO A CA 1
ATOM 1164 C C . PRO A 1 146 ? -13.467 -0.905 22.046 1.00 75.69 146 PRO A C 1
ATOM 1166 O O . PRO A 1 146 ? -13.687 -1.698 22.959 1.00 75.69 146 PRO A O 1
ATOM 1169 N N . VAL A 1 147 ? -12.343 -0.192 21.961 1.00 73.19 147 VAL A N 1
ATOM 1170 C CA . VAL A 1 147 ? -11.361 -0.162 23.045 1.00 73.19 147 VAL A CA 1
ATOM 1171 C C . VAL A 1 147 ? -12.007 0.585 24.207 1.00 73.19 147 VAL A C 1
ATOM 1173 O O . VAL A 1 147 ? -12.254 1.788 24.120 1.00 73.19 147 VAL A O 1
ATOM 1176 N N . VAL A 1 148 ? -12.341 -0.140 25.273 1.00 64.62 148 VAL A N 1
ATOM 1177 C CA . VAL A 1 148 ? -12.745 0.472 26.538 1.00 64.62 148 VAL A CA 1
ATOM 1178 C C . VAL A 1 148 ? -11.462 0.924 27.214 1.00 64.62 148 VAL A C 1
ATOM 1180 O O . VAL A 1 148 ? -10.731 0.110 27.770 1.00 64.62 148 VAL A O 1
ATOM 1183 N N . VAL A 1 149 ? -11.161 2.218 27.140 1.00 57.50 149 VAL A N 1
ATOM 1184 C CA . VAL A 1 149 ? -10.119 2.798 27.987 1.00 57.50 149 VAL A CA 1
ATOM 1185 C C . VAL A 1 149 ? -10.674 2.777 29.407 1.00 57.50 149 VAL A C 1
ATOM 1187 O O . VAL A 1 149 ? -11.538 3.582 29.753 1.00 57.50 149 VAL A O 1
ATOM 1190 N N . GLN A 1 150 ? -10.249 1.807 30.216 1.00 47.22 150 GLN A N 1
ATOM 1191 C CA . GLN A 1 150 ? -10.481 1.879 31.651 1.00 47.22 150 GLN A CA 1
ATOM 1192 C C . GLN A 1 150 ? -9.681 3.077 32.156 1.00 47.22 150 GLN A C 1
ATOM 1194 O O . GLN A 1 150 ? -8.453 3.043 32.193 1.00 47.22 150 GLN A O 1
ATOM 1199 N N . ASN A 1 151 ? -10.374 4.167 32.482 1.00 44.25 151 ASN A N 1
ATOM 1200 C CA . ASN A 1 151 ? -9.752 5.291 33.161 1.00 44.25 151 ASN A CA 1
ATOM 1201 C C . ASN A 1 151 ? -9.162 4.762 34.472 1.00 44.25 151 ASN A C 1
ATOM 1203 O O . ASN A 1 151 ? -9.902 4.350 35.366 1.00 44.25 151 ASN A O 1
ATOM 1207 N N . ALA A 1 152 ? -7.833 4.761 34.579 1.00 47.69 152 ALA A N 1
ATOM 1208 C CA . ALA A 1 152 ? -7.129 4.569 35.837 1.00 47.69 152 ALA A CA 1
ATOM 1209 C C . ALA A 1 152 ? -7.431 5.779 36.733 1.00 47.69 152 ALA A C 1
ATOM 1211 O O . ALA A 1 152 ? -6.705 6.766 36.781 1.00 47.69 152 ALA A O 1
ATOM 1212 N N . SER A 1 153 ? -8.587 5.748 37.381 1.00 52.28 153 SER A N 1
ATOM 1213 C CA . SER A 1 153 ? -9.036 6.754 38.335 1.00 52.28 153 SER A CA 1
ATOM 1214 C C . SER A 1 153 ? -9.674 6.031 39.506 1.00 52.28 153 SER A C 1
ATOM 1216 O O . SER A 1 153 ? -10.866 6.164 39.737 1.00 52.28 153 SER A O 1
ATOM 1218 N N . GLN A 1 154 ? -8.881 5.212 40.199 1.00 48.97 154 GLN A N 1
ATOM 1219 C CA . GLN A 1 154 ? -9.207 4.669 41.519 1.00 48.97 154 GLN A CA 1
ATOM 1220 C C . GLN A 1 154 ? -7.931 4.135 42.190 1.00 48.97 154 GLN A C 1
ATOM 1222 O O . GLN A 1 154 ? -7.758 2.947 42.422 1.00 48.97 154 GLN A O 1
ATOM 1227 N N . ILE A 1 155 ? -7.014 5.046 42.518 1.00 47.03 155 ILE A N 1
ATOM 1228 C CA . ILE A 1 155 ? -6.202 4.882 43.727 1.00 47.03 155 ILE A CA 1
ATOM 1229 C C . ILE A 1 155 ? -6.701 5.959 44.687 1.00 47.03 155 ILE A C 1
ATOM 1231 O O . ILE A 1 155 ? -6.130 7.038 44.808 1.00 47.03 155 ILE A O 1
ATOM 1235 N N . GLN A 1 156 ? -7.844 5.686 45.318 1.00 46.44 156 GLN A N 1
ATOM 1236 C CA . GLN A 1 156 ? -8.111 6.251 46.633 1.00 46.44 156 GLN A CA 1
ATOM 1237 C C . GLN A 1 156 ? -7.194 5.498 47.596 1.00 46.44 156 GLN A C 1
ATOM 1239 O O . GLN A 1 156 ? -7.503 4.390 48.023 1.00 46.44 156 GLN A O 1
ATOM 1244 N N . LEU A 1 157 ? -6.035 6.089 47.889 1.00 41.44 157 LEU A N 1
ATOM 1245 C CA . LEU A 1 157 ? -5.289 5.768 49.098 1.00 41.44 157 LEU A CA 1
ATOM 1246 C C . LEU A 1 157 ? -6.141 6.248 50.276 1.00 41.44 157 LEU A C 1
ATOM 1248 O O . LEU A 1 157 ? -6.096 7.410 50.667 1.00 41.44 157 LEU A O 1
ATOM 1252 N N . ALA A 1 158 ? -6.983 5.352 50.780 1.00 44.66 158 ALA A N 1
ATOM 1253 C CA . ALA A 1 158 ? -7.369 5.374 52.174 1.00 44.66 158 ALA A CA 1
ATOM 1254 C C . ALA A 1 158 ? -6.296 4.582 52.924 1.00 44.66 158 ALA A C 1
ATOM 1256 O O . ALA A 1 158 ? -6.222 3.365 52.753 1.00 44.66 158 ALA A O 1
ATOM 1257 N N . LEU A 1 159 ? -5.434 5.303 53.645 1.00 41.50 159 LEU A N 1
ATOM 1258 C CA . LEU A 1 159 ? -4.930 5.038 55.001 1.00 41.50 159 LEU A CA 1
ATOM 1259 C C . LEU A 1 159 ? -3.867 6.085 55.350 1.00 41.50 159 LEU A C 1
ATOM 1261 O O . LEU A 1 159 ? -2.881 6.203 54.589 1.00 41.50 159 LEU A O 1
#

Organism: NCBI:txid2801341

pLDDT: mean 91.32, std 14.01, range [41.44, 98.69]

Radius of gyration: 18.57 Å; chains: 1; bounding box: 39×32×74 Å